Protein AF-A0A3N5NSX2-F1 (afdb_monomer_lite)

Structure (mmCIF, N/CA/C/O backbone):
data_AF-A0A3N5NSX2-F1
#
_entry.id   AF-A0A3N5NSX2-F1
#
loop_
_atom_site.group_PDB
_atom_site.id
_atom_site.type_symbol
_atom_site.label_atom_id
_atom_site.label_alt_id
_atom_site.label_comp_id
_atom_site.label_asym_id
_atom_site.label_entity_id
_atom_site.label_seq_id
_atom_site.pdbx_PDB_ins_code
_atom_site.Cartn_x
_atom_site.Cartn_y
_atom_site.Cartn_z
_atom_site.occupancy
_atom_site.B_iso_or_equiv
_atom_site.auth_seq_id
_atom_site.auth_comp_id
_atom_site.auth_asym_id
_atom_site.auth_atom_id
_atom_site.pdbx_PDB_model_num
ATOM 1 N N . MET A 1 1 ? -1.816 -30.721 -18.628 1.00 48.69 1 MET A N 1
ATOM 2 C CA . MET A 1 1 ? -1.775 -29.309 -19.070 1.00 48.69 1 MET A CA 1
ATOM 3 C C . MET A 1 1 ? -0.797 -28.573 -18.169 1.00 48.69 1 MET A C 1
ATOM 5 O O . MET A 1 1 ? -1.051 -28.478 -16.975 1.00 48.69 1 MET A O 1
ATOM 9 N N . SER A 1 2 ?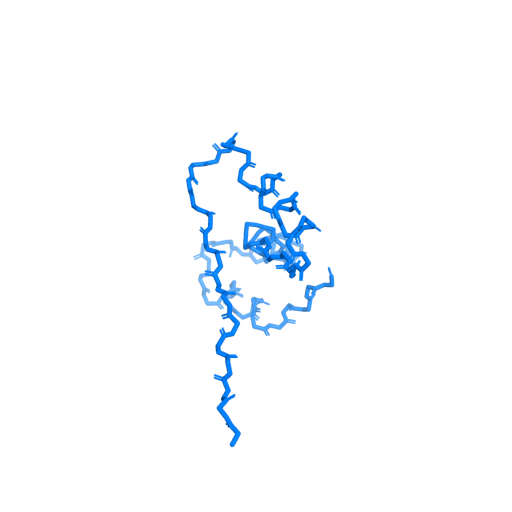 0.359 -28.162 -18.697 1.00 53.06 2 SER A N 1
ATOM 10 C CA . SER A 1 2 ? 1.344 -27.392 -17.927 1.00 53.06 2 SER A CA 1
ATOM 11 C C . SER A 1 2 ? 0.752 -26.014 -17.635 1.00 53.06 2 SER A C 1
ATOM 13 O O . SER A 1 2 ? 0.428 -25.278 -18.564 1.00 53.06 2 SER A O 1
ATOM 15 N N . ARG A 1 3 ? 0.534 -25.681 -16.358 1.00 60.50 3 ARG A N 1
ATOM 16 C CA . ARG A 1 3 ? 0.177 -24.317 -15.954 1.00 60.50 3 ARG A CA 1
ATOM 17 C C . ARG A 1 3 ? 1.412 -23.449 -16.167 1.00 60.50 3 ARG A C 1
ATOM 19 O O . ARG A 1 3 ? 2.299 -23.432 -15.316 1.00 60.50 3 ARG A O 1
ATOM 26 N N . THR A 1 4 ? 1.480 -22.739 -17.288 1.00 66.31 4 THR A N 1
ATOM 27 C CA . THR A 1 4 ? 2.456 -21.663 -17.464 1.00 66.31 4 THR A CA 1
ATOM 28 C C . THR A 1 4 ? 2.220 -20.659 -16.337 1.00 66.31 4 THR A C 1
ATOM 30 O O . THR A 1 4 ? 1.139 -20.079 -16.242 1.00 66.31 4 THR A O 1
ATOM 33 N N . ARG A 1 5 ? 3.175 -20.518 -15.411 1.00 71.31 5 ARG A N 1
ATOM 34 C CA . ARG A 1 5 ? 3.067 -19.525 -14.336 1.00 71.31 5 ARG A CA 1
ATOM 35 C C . ARG A 1 5 ? 3.129 -18.137 -14.970 1.00 71.31 5 ARG A C 1
ATOM 37 O O . ARG A 1 5 ? 4.111 -17.826 -15.639 1.00 71.31 5 ARG A O 1
ATOM 44 N N . SER A 1 6 ? 2.102 -17.319 -14.760 1.00 81.50 6 SER A N 1
ATOM 45 C CA . SER A 1 6 ? 2.149 -15.898 -15.108 1.00 81.50 6 SER A CA 1
ATOM 46 C C . SER A 1 6 ? 3.286 -15.222 -14.336 1.00 81.50 6 SER A C 1
ATOM 48 O O . SER A 1 6 ? 3.473 -15.495 -13.148 1.00 81.50 6 SER A O 1
ATOM 50 N N . LEU A 1 7 ? 4.051 -14.360 -15.008 1.00 91.12 7 LEU A N 1
ATOM 51 C CA . LEU A 1 7 ? 5.114 -13.577 -14.379 1.00 91.12 7 LEU A CA 1
ATOM 52 C C . LEU A 1 7 ? 4.508 -12.613 -13.341 1.00 91.12 7 LEU A C 1
ATOM 54 O O . LEU A 1 7 ? 3.426 -12.074 -13.548 1.00 91.12 7 LEU A O 1
ATOM 58 N N . ILE A 1 8 ? 5.193 -12.388 -12.222 1.00 94.31 8 ILE A N 1
ATOM 59 C CA . ILE A 1 8 ? 4.815 -11.380 -11.223 1.00 94.31 8 ILE A CA 1
ATOM 60 C C . ILE A 1 8 ? 5.974 -10.395 -11.129 1.00 94.31 8 ILE A C 1
ATOM 62 O O . ILE A 1 8 ? 7.118 -10.810 -10.953 1.00 94.31 8 ILE A O 1
ATOM 66 N N . ILE A 1 9 ? 5.678 -9.102 -11.265 1.00 95.06 9 ILE A N 1
ATOM 67 C CA . ILE A 1 9 ? 6.670 -8.025 -11.217 1.00 95.06 9 ILE A CA 1
ATOM 68 C C . ILE A 1 9 ? 6.407 -7.198 -9.957 1.00 95.06 9 ILE A C 1
ATOM 70 O O . ILE A 1 9 ? 5.357 -6.570 -9.842 1.00 95.06 9 ILE A O 1
ATOM 74 N N . ALA A 1 10 ? 7.358 -7.201 -9.023 1.00 95.88 10 ALA A N 1
ATOM 75 C CA . ALA A 1 10 ? 7.353 -6.332 -7.848 1.00 95.88 10 ALA A CA 1
ATOM 76 C C . ALA A 1 10 ? 8.200 -5.078 -8.122 1.00 95.88 10 ALA A C 1
ATOM 78 O O . ALA A 1 10 ? 9.269 -5.176 -8.728 1.00 95.88 10 ALA A O 1
ATOM 79 N N . ILE A 1 11 ? 7.712 -3.902 -7.714 1.00 95.00 11 ILE A N 1
ATOM 80 C CA . ILE A 1 11 ? 8.383 -2.609 -7.918 1.00 95.00 11 ILE A CA 1
ATOM 81 C C . ILE A 1 11 ? 8.434 -1.865 -6.583 1.00 95.00 11 ILE A C 1
ATOM 83 O O . ILE A 1 11 ? 7.451 -1.254 -6.162 1.00 95.00 11 ILE A O 1
ATOM 87 N N . ASP A 1 12 ? 9.610 -1.877 -5.960 1.00 94.25 12 ASP A N 1
ATOM 88 C CA . ASP A 1 12 ? 9.861 -1.293 -4.642 1.00 94.25 12 ASP A CA 1
ATOM 89 C C . ASP A 1 12 ? 10.798 -0.079 -4.700 1.00 94.25 12 ASP A C 1
ATOM 91 O O . ASP A 1 12 ? 11.479 0.180 -5.690 1.00 94.25 12 ASP A O 1
ATOM 95 N N . GLY A 1 13 ? 10.798 0.715 -3.629 1.00 93.56 13 GLY A N 1
ATOM 96 C CA . GLY A 1 13 ? 11.601 1.936 -3.507 1.00 93.56 13 GLY A CA 1
ATOM 97 C C . GLY A 1 13 ? 10.934 2.998 -2.623 1.00 93.56 13 GLY A C 1
ATOM 98 O O . GLY A 1 13 ? 9.782 2.833 -2.209 1.00 93.56 13 GLY A O 1
ATOM 99 N N . PRO A 1 14 ? 11.610 4.119 -2.335 1.00 93.88 14 PRO A N 1
ATOM 100 C CA . PRO A 1 14 ? 11.130 5.114 -1.377 1.00 93.88 14 PRO A CA 1
ATOM 101 C C . PRO A 1 14 ? 9.903 5.890 -1.878 1.00 93.88 14 PRO A C 1
ATOM 103 O O . PRO A 1 14 ? 9.535 5.845 -3.060 1.00 93.88 14 PRO A O 1
ATOM 106 N N . SER A 1 15 ? 9.231 6.596 -0.965 1.00 89.50 15 SER A N 1
ATOM 107 C CA . SER A 1 15 ? 8.158 7.528 -1.332 1.00 89.50 15 SER A CA 1
ATOM 108 C C . SER A 1 15 ? 8.681 8.593 -2.306 1.00 89.50 15 SER A C 1
ATOM 110 O O . SER A 1 15 ? 9.845 8.975 -2.245 1.00 89.50 15 SER A O 1
ATOM 112 N N . GLY A 1 16 ? 7.845 9.030 -3.248 1.00 89.62 16 GLY A N 1
ATOM 113 C CA . GLY A 1 16 ? 8.227 10.026 -4.259 1.00 89.62 16 GLY A CA 1
ATOM 114 C C . GLY A 1 16 ? 9.073 9.511 -5.433 1.00 89.62 16 GLY A C 1
ATOM 115 O O . GLY A 1 16 ? 9.214 10.224 -6.417 1.00 89.62 16 GLY A O 1
ATOM 116 N N . ALA A 1 17 ? 9.553 8.261 -5.421 1.00 93.75 17 ALA A N 1
ATOM 117 C CA . ALA A 1 17 ? 10.390 7.707 -6.500 1.00 93.75 17 ALA A CA 1
ATOM 118 C C . ALA A 1 17 ? 9.653 7.398 -7.828 1.00 93.75 17 ALA A C 1
ATOM 120 O O . ALA A 1 17 ? 10.225 6.790 -8.726 1.00 93.75 17 ALA A O 1
ATOM 121 N N . GLY A 1 18 ? 8.365 7.737 -7.957 1.00 93.75 18 GLY A N 1
ATOM 122 C CA . GLY A 1 18 ? 7.596 7.507 -9.191 1.00 93.75 18 GLY A CA 1
ATOM 123 C C . GLY A 1 18 ? 7.139 6.061 -9.444 1.00 93.75 18 GLY A C 1
ATOM 124 O O . GLY A 1 18 ? 6.627 5.770 -10.522 1.00 93.75 18 GLY A O 1
ATOM 125 N N . LYS A 1 19 ? 7.261 5.159 -8.458 1.00 94.88 19 LYS A N 1
ATOM 126 C CA . LYS A 1 19 ? 6.943 3.719 -8.585 1.00 94.88 19 LYS A CA 1
ATOM 127 C C . LYS A 1 19 ? 5.570 3.431 -9.180 1.00 94.88 19 LYS A C 1
ATOM 129 O O . LYS A 1 19 ? 5.487 2.701 -10.154 1.00 94.88 19 LYS A O 1
ATOM 134 N N . GLY A 1 20 ? 4.509 4.028 -8.630 1.00 93.56 20 GLY A N 1
ATOM 135 C CA . GLY A 1 20 ? 3.142 3.803 -9.116 1.00 93.56 20 GLY A CA 1
ATOM 136 C C . GLY A 1 20 ? 2.936 4.285 -10.555 1.00 93.56 20 GLY A C 1
ATOM 137 O O . GLY A 1 20 ? 2.194 3.668 -11.312 1.00 93.56 20 GLY A O 1
ATOM 138 N N . THR A 1 21 ? 3.635 5.349 -10.966 1.00 95.44 21 THR A N 1
ATOM 139 C CA . THR A 1 21 ? 3.609 5.845 -12.350 1.00 95.44 21 THR A CA 1
ATOM 140 C C . THR A 1 21 ? 4.292 4.859 -13.294 1.00 95.44 21 THR A C 1
ATOM 142 O O . THR A 1 21 ? 3.711 4.474 -14.306 1.00 95.44 21 THR A O 1
ATOM 145 N N . VAL A 1 22 ? 5.498 4.403 -12.941 1.00 96.06 22 VAL A N 1
ATOM 146 C CA . VAL A 1 22 ? 6.260 3.429 -13.738 1.00 96.06 22 VAL A CA 1
ATOM 147 C C . VAL A 1 22 ? 5.545 2.079 -13.794 1.00 96.06 22 VAL A C 1
ATOM 149 O O . VAL A 1 22 ? 5.410 1.508 -14.871 1.00 96.06 22 VAL A O 1
ATOM 152 N N . ALA A 1 23 ? 5.036 1.590 -12.663 1.00 96.38 23 ALA A N 1
ATOM 153 C CA . ALA A 1 23 ? 4.324 0.322 -12.558 1.00 96.38 23 ALA A CA 1
ATOM 154 C C . ALA A 1 23 ? 3.056 0.300 -13.420 1.00 96.38 23 ALA A C 1
ATOM 156 O O . ALA A 1 23 ? 2.802 -0.680 -14.119 1.00 96.38 23 ALA A O 1
ATOM 157 N N . ARG A 1 24 ? 2.293 1.399 -13.432 1.00 96.12 24 ARG A N 1
ATOM 158 C CA . ARG A 1 24 ? 1.092 1.540 -14.264 1.00 96.12 24 ARG A CA 1
ATOM 159 C C . ARG A 1 24 ? 1.413 1.534 -15.755 1.00 96.12 24 ARG A C 1
ATOM 161 O O . ARG A 1 24 ? 0.751 0.830 -16.513 1.00 96.12 24 ARG A O 1
ATOM 168 N N . GLU A 1 25 ? 2.424 2.291 -16.176 1.00 97.50 25 GLU A N 1
ATOM 169 C CA . GLU A 1 25 ? 2.825 2.331 -17.586 1.00 97.50 25 GLU A CA 1
ATOM 170 C C . GLU A 1 25 ? 3.438 0.998 -18.043 1.00 97.50 25 GLU A C 1
ATOM 172 O O . GLU A 1 25 ? 3.160 0.542 -19.151 1.00 97.50 25 GLU A O 1
ATOM 177 N N . LEU A 1 26 ? 4.213 0.330 -17.184 1.00 96.50 26 LEU A N 1
ATOM 178 C CA . LEU A 1 26 ? 4.745 -1.007 -17.448 1.00 96.50 26 LEU A CA 1
ATOM 179 C C . LEU A 1 26 ? 3.617 -2.028 -17.628 1.00 96.50 26 LEU A C 1
ATOM 181 O O . LEU A 1 26 ? 3.602 -2.754 -18.619 1.00 96.50 26 LEU A O 1
ATOM 185 N N . ALA A 1 27 ? 2.655 -2.049 -16.704 1.00 96.69 27 ALA A N 1
ATOM 186 C CA . ALA A 1 27 ? 1.508 -2.945 -16.761 1.00 96.69 27 ALA A CA 1
ATOM 187 C C . ALA A 1 27 ? 0.690 -2.731 -18.045 1.00 96.69 27 ALA A C 1
ATOM 189 O O . ALA A 1 27 ? 0.373 -3.694 -18.736 1.00 96.69 27 ALA A O 1
ATOM 190 N N . ARG A 1 28 ? 0.454 -1.469 -18.434 1.00 96.94 28 ARG A N 1
ATOM 191 C CA . ARG A 1 28 ? -0.220 -1.119 -19.693 1.00 96.94 28 ARG A CA 1
ATOM 192 C C . ARG A 1 28 ? 0.530 -1.631 -20.927 1.00 96.94 28 ARG A C 1
ATOM 194 O O . ARG A 1 28 ? -0.100 -2.109 -21.861 1.00 96.94 28 ARG A O 1
ATOM 201 N N . ARG A 1 29 ? 1.863 -1.513 -20.959 1.00 97.25 29 ARG A N 1
ATOM 202 C CA . ARG A 1 29 ? 2.688 -1.962 -22.099 1.00 97.25 29 ARG A CA 1
ATOM 203 C C . ARG A 1 29 ? 2.780 -3.477 -22.221 1.00 97.25 29 ARG A C 1
ATOM 205 O O . ARG A 1 29 ? 2.951 -3.972 -23.329 1.00 97.25 29 ARG A O 1
ATOM 212 N N . LEU A 1 30 ? 2.722 -4.186 -21.098 1.00 95.25 30 LEU A N 1
ATOM 213 C CA . LEU A 1 30 ? 2.862 -5.640 -21.055 1.00 95.25 30 LEU A CA 1
ATOM 214 C C . LEU A 1 30 ? 1.520 -6.386 -21.069 1.00 95.25 30 LEU A C 1
ATOM 216 O O . LEU A 1 30 ? 1.541 -7.611 -21.122 1.00 95.25 30 LEU A O 1
ATOM 220 N N . ASP A 1 31 ? 0.390 -5.674 -21.008 1.00 95.12 31 ASP A N 1
ATOM 221 C CA . ASP A 1 31 ? -0.956 -6.235 -20.806 1.00 95.12 31 ASP A CA 1
ATOM 222 C C . ASP A 1 31 ? -1.103 -6.990 -19.467 1.00 95.12 31 ASP A C 1
ATOM 224 O O . ASP A 1 31 ? -1.589 -8.116 -19.373 1.00 95.12 31 ASP A O 1
ATOM 228 N N . TYR A 1 32 ? -0.622 -6.361 -18.392 1.00 95.56 32 TYR A N 1
ATOM 229 C CA . TYR A 1 32 ? -0.717 -6.865 -17.022 1.00 95.56 32 TYR A CA 1
ATOM 230 C C . TYR A 1 32 ? -1.689 -6.019 -16.207 1.00 95.56 32 TYR A C 1
ATOM 232 O O . TYR A 1 32 ? -1.889 -4.828 -16.443 1.00 95.56 32 TYR A O 1
ATOM 240 N N . ARG A 1 33 ? -2.250 -6.631 -15.162 1.00 94.00 33 ARG A N 1
ATOM 241 C CA . ARG A 1 33 ? -2.954 -5.887 -14.116 1.00 94.00 33 ARG A CA 1
ATOM 242 C C . ARG A 1 33 ? -1.945 -5.159 -13.231 1.00 94.00 33 ARG A C 1
ATOM 244 O O . ARG A 1 33 ? -0.915 -5.721 -12.867 1.00 94.00 33 ARG A O 1
ATOM 251 N N . HIS A 1 34 ? -2.275 -3.927 -12.861 1.00 94.44 34 HIS A N 1
ATOM 252 C CA . HIS A 1 34 ? -1.506 -3.117 -11.921 1.00 94.44 34 HIS A CA 1
ATOM 253 C C . HIS A 1 34 ? -2.161 -3.157 -10.536 1.00 94.44 34 HIS A C 1
ATOM 255 O O . HIS A 1 34 ? -3.357 -2.901 -10.421 1.00 94.44 34 HIS A O 1
ATOM 261 N N . LEU A 1 35 ? -1.376 -3.444 -9.496 1.00 94.00 35 LEU A N 1
ATOM 262 C CA . LEU A 1 35 ? -1.813 -3.434 -8.100 1.00 94.00 35 LEU A CA 1
ATOM 263 C C . LEU A 1 35 ? -1.022 -2.370 -7.325 1.00 94.00 35 LEU A C 1
ATOM 265 O O . LEU A 1 35 ? 0.188 -2.508 -7.159 1.00 94.00 35 LEU A O 1
ATOM 269 N N . ASP A 1 36 ? -1.698 -1.323 -6.845 1.00 93.62 36 ASP A N 1
ATOM 270 C CA . ASP A 1 36 ? -1.088 -0.256 -6.036 1.00 93.62 36 ASP A CA 1
ATOM 271 C C . ASP A 1 36 ? -1.301 -0.532 -4.542 1.00 93.62 36 ASP A C 1
ATOM 273 O O . ASP A 1 36 ? -2.301 -0.126 -3.945 1.00 93.62 36 ASP A O 1
ATOM 277 N N . THR A 1 37 ? -0.346 -1.221 -3.919 1.00 92.75 37 THR A N 1
ATOM 278 C CA . THR A 1 37 ? -0.400 -1.527 -2.481 1.00 92.75 37 THR A CA 1
ATOM 279 C C . THR A 1 37 ? -0.417 -0.264 -1.623 1.00 92.75 37 THR A C 1
ATOM 281 O O . THR A 1 37 ? -1.101 -0.215 -0.603 1.00 92.75 37 THR A O 1
ATOM 284 N N . GLY A 1 38 ? 0.262 0.803 -2.050 1.00 92.38 38 GLY A N 1
ATOM 285 C CA . GLY A 1 38 ? 0.262 2.078 -1.339 1.00 92.38 38 GLY A CA 1
ATOM 286 C C . GLY A 1 38 ? -1.125 2.721 -1.296 1.00 92.38 38 GLY A C 1
ATOM 287 O O . GLY A 1 38 ? -1.503 3.292 -0.272 1.00 92.38 38 GLY A O 1
ATOM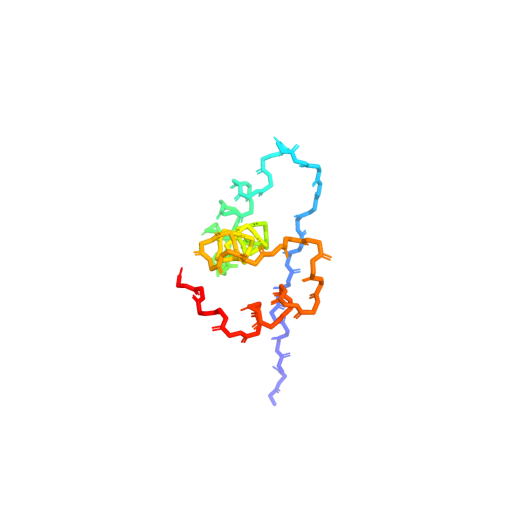 288 N N . ALA A 1 39 ? -1.894 2.625 -2.382 1.00 92.69 39 ALA A N 1
ATOM 289 C CA . ALA A 1 39 ? -3.287 3.061 -2.405 1.00 92.69 39 ALA A CA 1
ATOM 290 C C . ALA A 1 39 ? -4.162 2.219 -1.464 1.00 92.69 39 ALA A C 1
ATOM 292 O O . ALA A 1 39 ? -4.965 2.792 -0.732 1.00 92.69 39 ALA A O 1
ATOM 293 N N . MET A 1 40 ? -3.951 0.900 -1.408 1.00 93.88 40 MET A N 1
ATOM 294 C CA . MET A 1 40 ? -4.682 0.011 -0.496 1.00 93.88 40 MET A CA 1
ATOM 295 C C . MET A 1 40 ? -4.470 0.394 0.976 1.00 93.88 40 MET A C 1
ATOM 297 O O . MET A 1 40 ? -5.444 0.590 1.700 1.00 93.88 40 MET A O 1
ATOM 301 N N . TYR A 1 41 ? -3.214 0.573 1.410 1.00 94.31 41 TYR A N 1
ATOM 302 C CA . TYR A 1 41 ? -2.907 0.998 2.783 1.00 94.31 41 TYR A CA 1
ATOM 303 C C . TYR A 1 41 ? -3.555 2.345 3.117 1.00 94.31 41 TYR A C 1
ATOM 305 O O . TYR A 1 41 ? -4.199 2.479 4.155 1.00 94.31 41 TYR A O 1
ATOM 313 N N . ARG A 1 42 ? -3.453 3.331 2.213 1.00 95.06 42 ARG A N 1
ATOM 314 C CA . ARG A 1 42 ? -4.083 4.645 2.414 1.00 95.06 42 ARG A CA 1
ATOM 315 C C . ARG A 1 42 ? -5.603 4.562 2.487 1.00 95.06 42 ARG A C 1
ATOM 317 O O . ARG A 1 42 ? -6.190 5.307 3.262 1.00 95.06 42 ARG A O 1
ATOM 324 N N . ALA A 1 43 ? -6.237 3.683 1.715 1.00 96.38 43 ALA A N 1
ATOM 325 C CA . ALA A 1 43 ? -7.685 3.518 1.748 1.00 96.38 43 ALA A CA 1
ATOM 326 C C . ALA A 1 43 ? -8.163 2.932 3.087 1.00 96.38 43 ALA A C 1
ATOM 328 O O . ALA A 1 43 ? -9.143 3.419 3.650 1.00 96.38 43 ALA A O 1
ATOM 329 N N . VAL A 1 44 ? -7.436 1.956 3.642 1.00 96.56 44 VAL A N 1
ATOM 330 C CA . VAL A 1 44 ? -7.703 1.431 4.993 1.00 96.56 44 VAL A CA 1
ATOM 331 C C . VAL A 1 44 ? -7.525 2.526 6.045 1.00 96.56 44 VAL A C 1
ATOM 333 O O . VAL A 1 44 ? -8.425 2.728 6.858 1.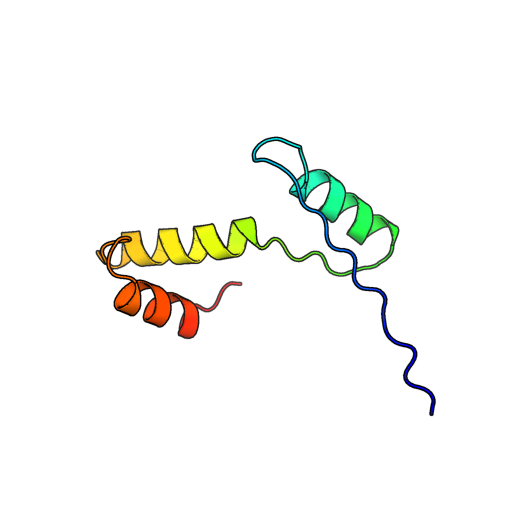00 96.56 44 VAL A O 1
ATOM 336 N N . SER A 1 45 ? -6.416 3.277 6.005 1.00 96.31 45 SER A N 1
ATOM 337 C CA . SER A 1 45 ? -6.191 4.3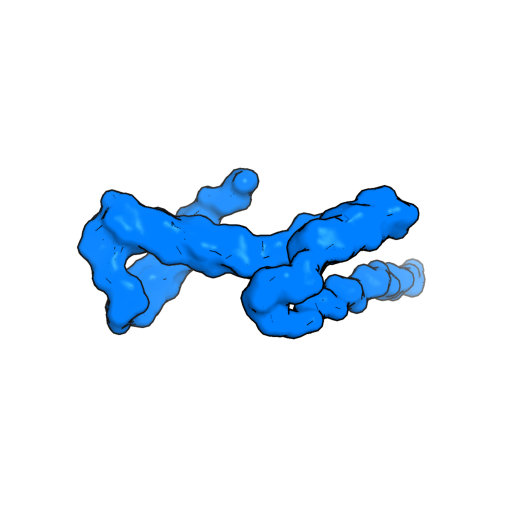95 6.933 1.00 96.31 45 SER A CA 1
ATOM 338 C C . SER A 1 45 ? -7.283 5.457 6.821 1.00 96.31 45 SER A C 1
ATOM 340 O O . SER A 1 45 ? -7.796 5.924 7.831 1.00 96.31 45 SER A O 1
ATOM 342 N N . TRP A 1 46 ? -7.681 5.817 5.600 1.00 96.75 46 TRP A N 1
ATOM 343 C CA . TRP A 1 46 ? -8.761 6.770 5.369 1.00 96.75 46 TRP A CA 1
ATOM 344 C C . TRP A 1 46 ? -10.076 6.277 5.976 1.00 96.75 46 TRP A C 1
ATOM 346 O O . TRP A 1 46 ? -10.732 7.033 6.688 1.00 96.75 46 TRP A O 1
ATOM 356 N N . LYS A 1 47 ? -10.429 5.003 5.774 1.00 96.00 47 LYS A N 1
ATOM 357 C CA . LYS A 1 47 ? -11.643 4.417 6.349 1.00 96.00 47 LYS A CA 1
ATOM 358 C C . LYS A 1 47 ? -11.609 4.384 7.879 1.00 96.00 47 LYS A C 1
ATOM 360 O O . LYS A 1 47 ? -12.613 4.712 8.500 1.00 96.00 47 LYS A O 1
ATOM 365 N N . ALA A 1 48 ? -10.461 4.082 8.486 1.00 96.94 48 ALA A N 1
ATOM 366 C CA . ALA A 1 48 ? -10.289 4.171 9.938 1.00 96.94 48 ALA A CA 1
ATOM 367 C C . ALA A 1 48 ? -10.561 5.582 10.467 1.00 96.94 48 ALA A C 1
ATOM 369 O O . A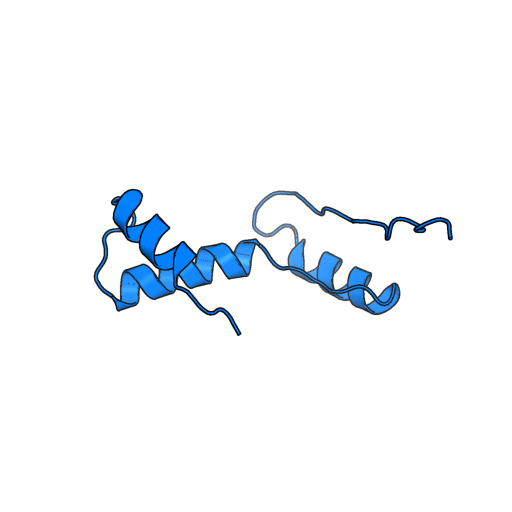LA A 1 48 ? -11.332 5.748 11.410 1.00 96.94 48 ALA A O 1
ATOM 370 N N . LEU A 1 49 ? -10.005 6.596 9.799 1.00 97.12 49 LEU A N 1
ATOM 371 C CA . LEU A 1 49 ? -10.232 7.996 10.152 1.00 97.12 49 LEU A CA 1
ATOM 372 C C . LEU A 1 49 ? -11.705 8.403 9.992 1.00 97.12 49 LEU A C 1
ATOM 374 O O . LEU A 1 49 ? -12.218 9.140 10.827 1.00 97.12 49 LEU A O 1
ATOM 378 N N . GLN A 1 50 ? -12.398 7.914 8.956 1.00 96.88 50 GLN A N 1
ATOM 379 C CA . GLN A 1 50 ? -13.834 8.168 8.770 1.00 96.88 50 GLN A CA 1
ATOM 380 C C . GLN A 1 50 ? -14.701 7.518 9.857 1.00 96.88 50 GLN A C 1
ATOM 382 O O . GLN A 1 50 ? -15.722 8.079 10.242 1.00 96.88 50 GLN A O 1
ATOM 387 N N . GLU A 1 51 ? -14.298 6.352 10.361 1.00 96.00 51 GLU A N 1
ATOM 388 C CA . GLU A 1 51 ? -15.013 5.622 11.413 1.00 96.00 51 GLU A CA 1
ATOM 389 C C . GLU A 1 51 ? -14.585 6.036 12.836 1.00 96.00 51 GLU A C 1
ATOM 391 O O . GLU A 1 51 ? -15.063 5.466 13.815 1.00 96.00 51 GLU A O 1
ATOM 396 N N . GLY A 1 52 ? -13.699 7.032 12.972 1.00 97.50 52 GLY A N 1
ATOM 397 C CA . GLY A 1 52 ? -13.215 7.519 14.269 1.00 97.50 52 GLY A CA 1
ATOM 398 C C . GLY A 1 52 ? -12.329 6.519 15.020 1.00 97.50 52 GLY A C 1
ATOM 399 O O . GLY A 1 52 ? -12.167 6.631 16.233 1.00 97.50 52 GLY A O 1
ATOM 400 N N . ILE A 1 53 ? -11.767 5.537 14.315 1.00 97.69 53 ILE A N 1
ATOM 401 C CA . ILE A 1 53 ? -10.884 4.519 14.883 1.00 97.69 53 ILE A CA 1
ATOM 402 C C . ILE A 1 53 ? -9.456 5.071 14.944 1.00 97.69 53 ILE A C 1
ATOM 404 O O . ILE A 1 53 ? -8.946 5.619 13.964 1.00 97.69 53 ILE A O 1
ATOM 408 N N . SER A 1 54 ? -8.803 4.911 16.100 1.00 97.69 54 SER A N 1
ATOM 409 C CA . SER A 1 54 ? -7.392 5.268 16.260 1.00 97.69 54 SER A CA 1
ATOM 410 C C . SER A 1 54 ? -6.519 4.430 15.328 1.00 97.69 54 SER A C 1
ATOM 412 O O . SER A 1 54 ? -6.653 3.208 15.286 1.00 97.69 54 SER A O 1
ATOM 414 N N . LEU A 1 55 ? -5.588 5.073 14.618 1.00 97.00 55 LEU A N 1
ATOM 415 C CA . LEU A 1 55 ? -4.610 4.368 13.782 1.00 97.00 55 LEU A CA 1
ATOM 416 C C . LEU A 1 55 ? -3.579 3.582 14.608 1.00 97.00 55 LEU A C 1
ATOM 418 O O . LEU A 1 55 ? -2.935 2.691 14.061 1.00 97.00 55 LEU A O 1
ATOM 422 N N . ASP A 1 56 ? -3.458 3.887 15.902 1.00 97.69 56 ASP A N 1
ATOM 423 C CA . ASP A 1 56 ? -2.599 3.160 16.842 1.00 97.69 56 ASP A CA 1
ATOM 424 C C . ASP A 1 56 ? -3.279 1.895 17.405 1.00 97.69 56 ASP A C 1
ATOM 426 O O . ASP A 1 56 ? -2.625 1.076 18.049 1.00 97.69 56 ASP A O 1
ATOM 430 N N . ASP A 1 57 ? -4.586 1.706 17.169 1.00 97.94 57 ASP A N 1
ATOM 431 C CA . ASP A 1 57 ? -5.296 0.470 17.517 1.00 97.94 57 ASP A CA 1
ATOM 432 C C . ASP A 1 57 ? -5.169 -0.547 16.376 1.00 97.94 57 ASP A C 1
ATOM 434 O O . ASP A 1 57 ? -5.996 -0.626 15.462 1.00 97.94 57 ASP A O 1
ATOM 438 N N . GLU A 1 58 ? -4.101 -1.341 16.436 1.00 97.50 58 GLU A N 1
ATOM 439 C CA . GLU A 1 58 ? -3.782 -2.351 15.425 1.00 97.50 58 GLU A CA 1
ATOM 440 C C . GLU A 1 58 ? -4.940 -3.333 15.186 1.00 97.50 58 GLU A C 1
ATOM 442 O O . GLU A 1 58 ? -5.248 -3.662 14.037 1.00 97.50 58 GLU A O 1
ATOM 447 N N . HIS A 1 59 ? -5.623 -3.775 16.246 1.00 98.19 59 HIS A N 1
ATOM 448 C CA . HIS A 1 59 ? -6.720 -4.733 16.131 1.00 98.19 59 HIS A CA 1
ATOM 449 C C . HIS A 1 59 ? -7.938 -4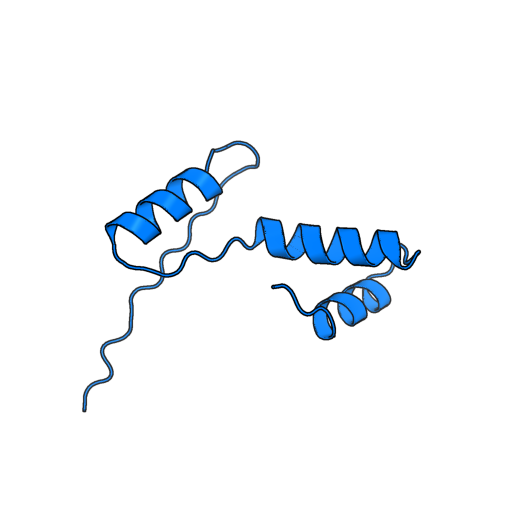.119 15.437 1.00 98.19 59 HIS A C 1
ATOM 451 O O . HIS A 1 59 ? -8.523 -4.748 14.547 1.00 98.19 59 HIS A O 1
ATOM 457 N N . ALA A 1 60 ? -8.307 -2.887 15.794 1.00 97.62 60 ALA A N 1
ATOM 458 C CA . ALA A 1 60 ? -9.418 -2.189 15.156 1.00 97.62 60 ALA A CA 1
ATOM 459 C C . ALA A 1 60 ? -9.120 -1.860 13.682 1.00 97.62 60 ALA A C 1
ATOM 461 O O . ALA A 1 60 ? -9.983 -2.050 12.816 1.00 97.62 60 ALA A O 1
ATOM 462 N N . VAL A 1 61 ? -7.889 -1.441 13.368 1.00 97.75 61 VAL A N 1
ATOM 463 C CA . VAL A 1 61 ? -7.447 -1.181 11.988 1.00 97.75 61 VAL A CA 1
ATOM 464 C C . VAL A 1 61 ? -7.417 -2.471 11.164 1.00 97.75 61 VAL A C 1
ATOM 466 O O . VAL A 1 61 ? -7.901 -2.487 10.028 1.00 97.75 61 VAL A O 1
ATOM 469 N N . ALA A 1 62 ? -6.935 -3.582 11.727 1.00 97.25 62 ALA A N 1
ATOM 470 C CA . ALA A 1 62 ? -6.958 -4.883 11.060 1.00 97.25 62 ALA A CA 1
ATOM 471 C C . ALA A 1 62 ? -8.393 -5.338 10.749 1.00 97.25 62 ALA A C 1
ATOM 473 O O . ALA A 1 62 ? -8.667 -5.823 9.648 1.00 97.25 62 ALA A O 1
ATOM 474 N N . ALA A 1 63 ? -9.334 -5.119 11.671 1.00 97.19 63 ALA A N 1
ATOM 475 C CA . ALA A 1 63 ? -10.745 -5.409 11.436 1.00 97.19 63 ALA A CA 1
ATOM 476 C C . ALA A 1 63 ? -11.335 -4.555 10.300 1.00 97.19 63 ALA A C 1
ATOM 478 O O . ALA A 1 63 ? -12.219 -5.023 9.577 1.00 97.19 63 ALA A O 1
ATOM 479 N N . ILE A 1 64 ? -10.878 -3.307 10.117 1.00 96.31 64 ILE A N 1
ATOM 480 C CA . ILE A 1 64 ? -11.260 -2.485 8.956 1.00 96.31 64 ILE A CA 1
ATOM 481 C C . ILE A 1 64 ? -10.710 -3.103 7.679 1.00 96.31 64 ILE A C 1
ATOM 483 O O . ILE A 1 64 ? -11.475 -3.302 6.738 1.00 96.31 64 ILE A O 1
ATOM 487 N N . ALA A 1 65 ? -9.420 -3.443 7.651 1.00 95.94 65 ALA A N 1
ATOM 488 C CA . ALA A 1 65 ? -8.778 -4.028 6.478 1.00 95.94 65 ALA A CA 1
ATOM 489 C C . ALA A 1 65 ? -9.476 -5.318 6.008 1.00 95.94 65 ALA A C 1
ATOM 491 O O . ALA A 1 65 ? -9.620 -5.527 4.808 1.00 95.94 65 ALA A O 1
ATOM 492 N N . GLN A 1 66 ? -9.963 -6.149 6.936 1.00 95.81 66 GLN A N 1
ATOM 493 C CA . GLN A 1 66 ? -10.681 -7.389 6.615 1.00 95.81 66 GLN A CA 1
ATOM 494 C C . GLN A 1 66 ? -12.056 -7.164 5.974 1.00 95.81 66 GLN A C 1
ATOM 496 O O . GLN A 1 66 ? -12.473 -7.961 5.137 1.00 95.81 66 GLN A O 1
ATOM 501 N N . ARG A 1 67 ? -12.775 -6.102 6.364 1.00 93.81 67 ARG A N 1
ATOM 502 C CA . ARG A 1 67 ? -14.132 -5.811 5.858 1.00 93.81 67 ARG A CA 1
ATOM 503 C C . ARG A 1 67 ? -14.173 -4.741 4.767 1.00 93.81 67 ARG A C 1
ATOM 505 O O . ARG A 1 67 ? -15.241 -4.456 4.229 1.00 93.81 67 ARG A O 1
ATOM 512 N N . ALA A 1 68 ? -13.058 -4.067 4.497 1.00 89.88 68 ALA A N 1
ATOM 513 C CA . ALA A 1 68 ? -12.998 -3.005 3.508 1.00 89.88 68 ALA A CA 1
ATOM 514 C C . ALA A 1 68 ? -13.134 -3.590 2.096 1.00 89.88 68 ALA A C 1
ATOM 516 O O . ALA A 1 68 ? -12.255 -4.301 1.619 1.00 89.88 68 ALA A O 1
ATOM 517 N N . ALA A 1 69 ? -14.226 -3.247 1.414 1.00 86.38 69 ALA A N 1
ATOM 518 C CA . ALA A 1 69 ? -14.307 -3.366 -0.033 1.00 86.38 69 ALA A CA 1
ATOM 519 C C . ALA A 1 69 ? -13.623 -2.137 -0.647 1.00 86.38 69 ALA A C 1
ATOM 521 O O . ALA A 1 69 ? -14.051 -1.007 -0.401 1.00 86.38 69 ALA A O 1
ATOM 522 N N . LEU A 1 70 ? -12.526 -2.365 -1.368 1.00 76.38 70 LEU A N 1
ATOM 523 C CA . LEU A 1 70 ? -11.822 -1.346 -2.142 1.00 76.38 70 LEU A CA 1
ATOM 524 C C . LEU A 1 70 ? -12.194 -1.567 -3.611 1.00 76.38 70 LEU A C 1
ATOM 526 O O . LEU A 1 70 ? -11.847 -2.611 -4.165 1.00 76.38 70 LEU A O 1
ATOM 530 N N . GLU A 1 71 ? -12.950 -0.632 -4.185 1.00 65.00 71 GLU A N 1
ATOM 531 C CA . GLU A 1 71 ? -13.341 -0.621 -5.605 1.00 65.00 71 GLU A CA 1
ATOM 532 C C . GLU A 1 71 ? -12.285 0.062 -6.483 1.00 65.00 71 GLU A C 1
ATOM 534 O O . GLU A 1 71 ? -11.680 1.063 -6.026 1.00 65.00 71 GLU A O 1
#

pLDDT: mean 91.84, std 10.31, range [48.69, 98.19]

Secondary structure (DSSP, 8-state):
----PPP-------TTS-HHHHHHHHHHHHT-----HHHHHHHHHHHHHHTT--TT-HHHHHHHHHH----

Radius of gyration: 16.0 Å; chains: 1; bounding box: 27×39×40 Å

Sequence (71 aa):
MSRTRSLIIAIDGPSGAGKGTVARELARRLDYRHLDTGAMYRAVSWKALQEGISLDDEHAVAAIAQRAALE

Foldseek 3Di:
DDPPDDDDDDFDDDPPPCRQVVQVVVCVVVVHDGDDVVVLVVVLVVVCVVVVHDPVPPVVSVVSSVPDDDD